Protein AF-A0A7U9R4S2-F1 (afdb_monomer_lite)

Secondary structure (DSSP, 8-state):
----HHHHHHHHSS-HHHHHHHT---S-----TTHHHHTSPPPHHHHHHHHIIIIIIGGG-S--PPPPTTPPPPHHHHHHHHHHHHHHHHHHHHHHHHHHHH-PPPHHHHHHHHHHHHHHH-HHHHHHHHHHHHHHHTT-----

Foldseek 3Di:
DADQQVRCCVPPVDGPVVVCVVPDDPDDDDDDPVCCVVPHDDHPVNVVVVCCCVVPVVVVDPDPDDQDPPQDADPVLVVLCVVQVVQLVVLVVVVVVCCVVPNDDDPVVVVVSVVCCVPPRVPVSNVVRSVVSSCVVVVVDDDD

Sequence (144 aa):
MSISDEESREKYGKGSGELKGECEVAGPKLILSDYYQTTFRMEDRAIERLTDLYEFWMPYVDSTTTYPVDCVFTGRELDDIDWYRANFESAVSEQEGLWIKNGGPTDEEWEKYIKHLREKCGMDKLLNVYQAAYDRYSGKVSAQ

Structure (mmCIF, N/CA/C/O backbone):
data_AF-A0A7U9R4S2-F1
#
_entry.id   AF-A0A7U9R4S2-F1
#
loop_
_atom_site.group_PDB
_atom_site.id
_atom_site.type_symbol
_atom_site.label_atom_id
_atom_site.label_alt_id
_atom_site.label_comp_id
_atom_site.label_asym_id
_atom_site.label_entity_id
_atom_site.label_seq_id
_atom_site.pdbx_PDB_ins_code
_atom_site.Cartn_x
_atom_site.Cartn_y
_atom_site.Cartn_z
_atom_site.occupancy
_atom_si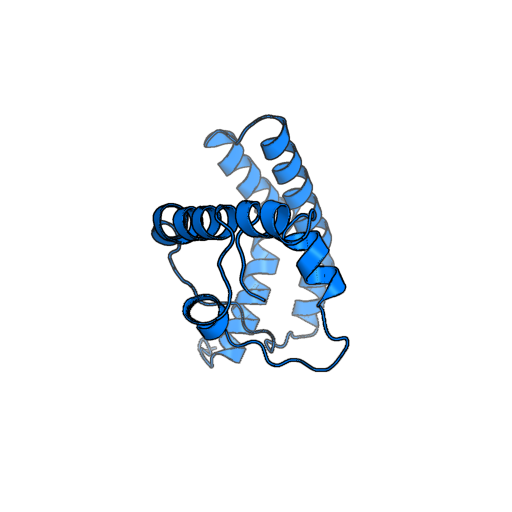te.B_iso_or_equiv
_atom_site.auth_seq_id
_atom_site.auth_comp_id
_atom_site.auth_asym_id
_atom_site.auth_atom_id
_atom_site.pdbx_PDB_model_num
ATOM 1 N N . MET A 1 1 ? 5.851 -9.025 -33.036 1.00 59.56 1 MET A N 1
ATOM 2 C CA . MET A 1 1 ? 7.223 -9.498 -33.320 1.00 59.56 1 MET A CA 1
ATOM 3 C C . MET A 1 1 ? 8.026 -9.378 -32.037 1.00 59.56 1 MET A C 1
ATOM 5 O O . MET A 1 1 ? 7.854 -8.385 -31.344 1.00 59.56 1 MET A O 1
ATOM 9 N N . SER A 1 2 ? 8.801 -10.398 -31.685 1.00 75.00 2 SER A N 1
ATOM 10 C CA . SER A 1 2 ? 9.632 -10.433 -30.482 1.00 75.00 2 SER A CA 1
ATOM 11 C C . SER A 1 2 ? 11.080 -10.191 -30.913 1.00 75.00 2 SER A C 1
ATOM 13 O O . SER A 1 2 ? 11.619 -11.005 -31.655 1.00 75.00 2 SER A O 1
ATOM 15 N N . ILE A 1 3 ? 11.647 -9.031 -30.580 1.00 84.81 3 ILE A N 1
ATOM 16 C CA . ILE A 1 3 ? 12.938 -8.548 -31.099 1.00 84.81 3 ILE A CA 1
ATOM 17 C C . ILE A 1 3 ? 13.620 -7.677 -30.038 1.00 84.81 3 ILE A C 1
ATOM 19 O O . ILE A 1 3 ? 12.924 -7.030 -29.253 1.00 84.81 3 ILE A O 1
ATOM 23 N N . SER A 1 4 ? 14.953 -7.680 -29.971 1.00 86.31 4 SER A N 1
ATOM 24 C CA . SER A 1 4 ? 15.692 -6.748 -29.105 1.00 86.31 4 SER A CA 1
ATOM 25 C C . SER A 1 4 ? 15.601 -5.305 -29.598 1.00 86.31 4 SER A C 1
ATOM 27 O O . SER A 1 4 ? 15.246 -5.044 -30.749 1.00 86.31 4 SER A O 1
ATOM 29 N N . ASP A 1 5 ? 15.956 -4.352 -28.733 1.00 86.88 5 ASP A N 1
ATOM 30 C CA . ASP A 1 5 ? 16.071 -2.951 -29.145 1.00 86.88 5 ASP A CA 1
ATOM 31 C C . ASP A 1 5 ? 17.175 -2.753 -30.192 1.00 86.88 5 ASP A C 1
ATOM 33 O O . ASP A 1 5 ? 16.977 -2.021 -31.158 1.00 86.88 5 ASP A O 1
ATOM 37 N N . GLU A 1 6 ? 18.298 -3.461 -30.050 1.00 90.00 6 GLU A N 1
ATOM 38 C CA . GLU A 1 6 ? 19.420 -3.419 -30.993 1.00 90.00 6 GLU A CA 1
ATOM 39 C C . GLU A 1 6 ? 19.019 -3.953 -32.375 1.00 90.00 6 GLU A C 1
ATOM 41 O O . GLU A 1 6 ? 19.117 -3.228 -33.365 1.00 90.00 6 GLU A O 1
ATOM 46 N N . GLU A 1 7 ? 18.456 -5.163 -32.439 1.00 90.38 7 GLU A N 1
ATOM 47 C CA . GLU A 1 7 ? 17.980 -5.763 -33.694 1.00 90.38 7 GLU A CA 1
ATOM 48 C C . GLU A 1 7 ? 16.849 -4.932 -34.326 1.00 90.38 7 GLU A C 1
ATOM 50 O O . GLU A 1 7 ? 16.749 -4.833 -35.550 1.00 90.38 7 GLU A O 1
ATOM 55 N N . SER A 1 8 ? 15.981 -4.319 -33.509 1.00 90.75 8 SER A N 1
ATOM 56 C CA . SER A 1 8 ? 14.919 -3.430 -33.995 1.00 90.75 8 SER A CA 1
ATOM 57 C C . SER A 1 8 ? 15.497 -2.191 -34.675 1.00 90.75 8 SER A C 1
ATOM 59 O O . SER A 1 8 ? 15.061 -1.829 -35.773 1.00 90.75 8 SER A O 1
ATOM 61 N N . ARG A 1 9 ? 16.506 -1.561 -34.063 1.00 93.06 9 ARG A N 1
ATOM 62 C CA . ARG A 1 9 ? 17.187 -0.396 -34.637 1.00 93.06 9 ARG A CA 1
ATOM 63 C C . ARG A 1 9 ? 17.947 -0.760 -35.904 1.00 93.06 9 ARG A C 1
ATOM 65 O O . ARG A 1 9 ? 17.847 -0.027 -36.881 1.00 93.06 9 ARG A O 1
ATOM 72 N N . GLU A 1 10 ? 18.652 -1.887 -35.910 1.00 95.00 10 GLU A N 1
ATOM 73 C CA . GLU A 1 10 ? 19.413 -2.346 -37.074 1.00 95.00 10 GLU A CA 1
ATOM 74 C C . GLU A 1 10 ? 18.495 -2.654 -38.266 1.00 95.00 10 GLU A C 1
ATOM 76 O O . GLU A 1 10 ? 18.750 -2.217 -39.387 1.00 95.00 10 GLU A O 1
ATOM 81 N N . LYS A 1 11 ? 17.394 -3.377 -38.027 1.00 93.12 11 LYS A N 1
ATOM 82 C CA . LYS A 1 11 ? 16.528 -3.878 -39.100 1.00 93.12 11 LYS A CA 1
ATOM 83 C C . LYS A 1 11 ? 15.465 -2.882 -39.558 1.00 93.12 11 LYS A C 1
ATOM 85 O O . LYS A 1 11 ? 15.088 -2.897 -40.729 1.00 93.12 11 LYS A O 1
ATOM 90 N N . TYR A 1 12 ? 14.954 -2.051 -38.651 1.00 91.75 12 TYR A N 1
ATOM 91 C CA . TYR A 1 12 ? 13.803 -1.180 -38.913 1.00 91.75 12 TYR A CA 1
ATOM 92 C C . TYR A 1 12 ? 14.079 0.304 -38.649 1.00 91.75 12 TYR A C 1
ATOM 94 O O . TYR A 1 12 ? 13.209 1.128 -38.925 1.00 91.75 12 TYR A O 1
ATOM 102 N N . GLY A 1 13 ? 15.258 0.666 -38.128 1.00 93.75 13 GLY A N 1
ATOM 103 C CA . GLY A 1 13 ? 15.608 2.055 -37.810 1.00 93.75 13 GLY A CA 1
ATOM 104 C C . GLY A 1 13 ? 14.805 2.658 -36.653 1.00 93.75 13 GLY A C 1
ATOM 105 O O . GLY A 1 13 ? 14.803 3.875 -36.495 1.00 93.75 13 GLY A O 1
ATOM 106 N N . LYS A 1 14 ? 14.109 1.826 -35.866 1.00 91.44 14 LYS A N 1
ATOM 107 C CA . LYS A 1 14 ? 13.173 2.232 -34.804 1.00 91.44 14 LYS A CA 1
ATOM 108 C C . LYS A 1 14 ? 13.457 1.491 -33.507 1.00 91.44 14 LYS A C 1
ATOM 110 O O . LYS A 1 14 ? 13.915 0.346 -33.532 1.00 91.44 14 LYS A O 1
ATOM 115 N N . GLY A 1 15 ? 13.138 2.120 -32.378 1.00 89.31 15 GLY A N 1
ATOM 116 C CA . GLY A 1 15 ? 13.178 1.443 -31.080 1.00 89.31 15 GLY A CA 1
ATOM 117 C C . GLY A 1 15 ? 12.178 0.283 -31.028 1.00 89.31 15 GLY A C 1
ATOM 118 O O . GLY A 1 15 ? 11.124 0.329 -31.663 1.00 89.31 15 GLY A O 1
ATOM 119 N N . SER A 1 16 ? 12.479 -0.749 -30.245 1.00 86.50 16 SER A N 1
ATOM 120 C CA . SER A 1 16 ? 11.619 -1.934 -30.085 1.00 86.50 16 SER A CA 1
ATOM 121 C C . SER A 1 16 ? 10.199 -1.577 -29.622 1.00 86.50 16 SER A C 1
ATOM 123 O O . SER A 1 16 ? 9.223 -2.146 -30.113 1.00 86.50 16 SER A O 1
ATOM 125 N N . GLY A 1 17 ? 10.064 -0.595 -28.723 1.00 83.50 17 GLY A N 1
ATOM 126 C CA . GLY A 1 17 ? 8.771 -0.082 -28.261 1.00 83.50 17 GLY A CA 1
ATOM 127 C C . GLY A 1 17 ? 7.980 0.664 -29.342 1.00 83.50 17 GLY A C 1
ATOM 128 O O . GLY A 1 17 ? 6.767 0.491 -29.439 1.00 83.50 17 GLY A O 1
ATOM 129 N N . GLU A 1 18 ? 8.662 1.440 -30.187 1.00 87.94 18 GLU A N 1
ATOM 130 C CA . GLU A 1 18 ? 8.055 2.161 -31.314 1.00 87.94 18 GLU A CA 1
ATOM 131 C C . GLU A 1 18 ? 7.553 1.178 -32.378 1.00 87.94 18 GLU A C 1
ATOM 133 O O . GLU A 1 18 ? 6.383 1.213 -32.759 1.00 87.94 18 GLU A O 1
ATOM 138 N N . LEU A 1 19 ? 8.402 0.226 -32.780 1.00 87.75 19 LEU A N 1
ATOM 139 C CA . LEU A 1 19 ? 8.040 -0.826 -33.731 1.00 87.75 19 LEU A CA 1
ATOM 140 C C . LEU A 1 19 ? 6.882 -1.689 -33.212 1.00 87.75 19 LEU A C 1
ATOM 142 O O . LEU A 1 19 ? 5.993 -2.071 -33.976 1.00 87.75 19 LEU A O 1
ATOM 146 N N . LYS A 1 20 ? 6.868 -1.989 -31.905 1.00 84.38 20 LYS A N 1
ATOM 147 C CA . LYS A 1 20 ? 5.754 -2.693 -31.259 1.00 84.38 20 LYS A CA 1
ATOM 148 C C . LYS A 1 20 ? 4.447 -1.919 -31.411 1.00 84.38 20 LYS A C 1
ATOM 150 O O . LYS A 1 20 ? 3.446 -2.553 -31.724 1.00 84.38 20 LYS A O 1
ATOM 155 N N . GLY A 1 21 ? 4.464 -0.601 -31.216 1.00 84.88 21 GLY A N 1
ATOM 156 C CA . GLY A 1 21 ? 3.289 0.254 -31.393 1.00 84.88 21 GLY A CA 1
ATOM 157 C C . GLY A 1 21 ? 2.756 0.246 -32.829 1.00 84.88 21 GLY A C 1
ATOM 158 O O . GLY A 1 21 ? 1.551 0.154 -33.029 1.00 84.88 21 GLY A O 1
ATOM 159 N N . GLU A 1 22 ? 3.634 0.260 -33.836 1.00 87.06 22 GLU A N 1
ATOM 160 C CA . GLU A 1 22 ? 3.226 0.200 -35.252 1.00 87.06 22 GLU A CA 1
ATOM 161 C C . GLU A 1 22 ? 2.663 -1.160 -35.669 1.00 87.06 22 GLU A C 1
ATOM 163 O O . GLU A 1 22 ? 1.772 -1.248 -36.513 1.00 87.06 22 GLU A O 1
ATOM 168 N N . CYS A 1 23 ? 3.205 -2.231 -35.094 1.00 83.75 23 CYS A N 1
ATOM 169 C CA . CYS A 1 23 ? 2.782 -3.600 -35.368 1.00 83.75 23 CYS A CA 1
ATOM 170 C C . CYS A 1 23 ? 1.634 -4.064 -34.458 1.00 83.75 23 CYS A C 1
ATOM 172 O O . CYS A 1 23 ? 1.224 -5.226 -34.547 1.00 83.75 23 CYS A O 1
ATOM 174 N N . GLU A 1 24 ? 1.149 -3.214 -33.549 1.00 83.94 24 GLU A N 1
ATOM 175 C CA . GLU A 1 24 ? 0.068 -3.574 -32.644 1.00 83.94 24 GLU A CA 1
ATOM 176 C C . GLU A 1 24 ? -1.256 -3.648 -33.406 1.00 83.94 24 GLU A C 1
ATOM 178 O O . GLU A 1 24 ? -1.723 -2.688 -34.016 1.00 83.94 24 GLU A O 1
ATOM 183 N N . VAL A 1 25 ? -1.887 -4.820 -33.363 1.00 83.19 25 VAL A N 1
ATOM 184 C CA . VAL A 1 25 ? -3.222 -5.007 -33.927 1.00 83.19 25 VAL A CA 1
ATOM 185 C C . VAL A 1 25 ? -4.244 -4.515 -32.908 1.00 83.19 25 VAL A C 1
ATOM 187 O O . VAL A 1 25 ? -4.342 -5.058 -31.805 1.00 83.19 25 VAL A O 1
ATOM 190 N N . ALA A 1 26 ? -5.029 -3.508 -33.285 1.00 82.50 26 ALA A N 1
ATOM 191 C CA . ALA A 1 26 ? -6.150 -3.039 -32.482 1.00 82.50 26 ALA A CA 1
ATOM 192 C C . ALA A 1 26 ? -7.296 -4.067 -32.535 1.00 82.50 26 ALA A C 1
ATOM 194 O O . ALA A 1 26 ? -8.000 -4.186 -33.537 1.00 82.50 26 ALA A O 1
ATOM 195 N N . GLY A 1 27 ? -7.470 -4.838 -31.461 1.00 84.81 27 GLY A N 1
ATOM 196 C CA . GLY A 1 27 ? -8.542 -5.825 -31.335 1.00 84.81 27 GLY A CA 1
ATOM 197 C C . GLY A 1 27 ? -8.446 -6.646 -30.044 1.00 84.81 27 GLY A C 1
ATOM 198 O O . GLY A 1 27 ? -7.458 -6.529 -29.312 1.00 84.81 27 GLY A O 1
ATOM 199 N N . PRO A 1 28 ? -9.460 -7.477 -29.738 1.00 88.06 28 PRO A N 1
ATOM 200 C CA . PRO A 1 28 ? -9.408 -8.386 -28.598 1.00 88.06 28 PRO A CA 1
ATOM 201 C C . PRO A 1 28 ? -8.196 -9.318 -28.705 1.00 88.06 28 PRO A C 1
ATOM 203 O O . PRO A 1 28 ? -8.008 -9.984 -29.722 1.00 88.06 28 PRO A O 1
ATOM 206 N N . LYS A 1 29 ? -7.382 -9.379 -27.648 1.00 83.06 29 LYS A N 1
ATOM 207 C CA . LYS A 1 29 ? -6.203 -10.248 -27.563 1.00 83.06 29 LYS A CA 1
ATOM 208 C C . LYS A 1 29 ? -6.232 -11.064 -26.276 1.00 83.06 29 LYS A C 1
ATOM 210 O O . LYS A 1 29 ? -6.543 -10.532 -25.214 1.00 83.06 29 LYS A O 1
ATOM 215 N N . LEU A 1 30 ? -5.883 -12.345 -26.383 1.00 86.44 30 LEU A N 1
ATOM 216 C CA . LEU A 1 30 ? -5.614 -13.215 -25.241 1.00 86.44 30 LEU A CA 1
ATOM 217 C C . LEU A 1 30 ? -4.098 -13.330 -25.082 1.00 86.44 30 LEU A C 1
ATOM 219 O O . LEU A 1 30 ? -3.428 -13.914 -25.932 1.00 86.44 30 LEU A O 1
ATOM 223 N N . ILE A 1 31 ? -3.566 -12.761 -24.005 1.00 84.44 31 ILE A N 1
ATOM 224 C CA . ILE A 1 31 ? -2.153 -12.875 -23.642 1.00 84.44 31 ILE A CA 1
ATOM 225 C C . ILE A 1 31 ? -2.075 -13.708 -22.368 1.00 84.44 31 ILE A C 1
ATOM 227 O O . ILE A 1 31 ? -2.540 -13.273 -21.317 1.00 84.44 31 ILE A O 1
ATOM 231 N N . LEU A 1 32 ? -1.515 -14.912 -22.476 1.00 88.19 32 LEU A N 1
ATOM 232 C CA . LEU A 1 32 ? -1.272 -15.785 -21.331 1.00 88.19 32 LEU A CA 1
ATOM 233 C C . LEU A 1 32 ? 0.092 -15.470 -20.711 1.00 88.19 32 LEU A C 1
ATOM 235 O O . LEU A 1 32 ? 1.004 -15.029 -21.411 1.00 88.19 32 LEU A O 1
ATOM 239 N N . SER A 1 33 ? 0.246 -15.727 -19.411 1.00 83.69 33 SER A N 1
ATOM 240 C CA . SER A 1 33 ? 1.522 -15.541 -18.706 1.00 83.69 33 SER A CA 1
ATOM 241 C C . SER A 1 33 ? 2.661 -16.341 -19.348 1.00 83.69 33 SER A C 1
ATOM 243 O O . SER A 1 33 ? 3.753 -15.808 -19.523 1.00 83.69 33 SER A O 1
ATOM 245 N N . ASP A 1 34 ? 2.381 -17.571 -19.787 1.00 87.00 34 ASP A N 1
ATOM 246 C CA . ASP A 1 34 ? 3.334 -18.439 -20.494 1.00 87.00 34 ASP A CA 1
ATOM 247 C C . ASP A 1 34 ? 3.927 -17.779 -21.750 1.00 87.00 34 ASP A C 1
ATOM 249 O O . ASP A 1 34 ? 5.109 -17.941 -22.053 1.00 87.00 34 ASP A O 1
ATOM 253 N N . TYR A 1 35 ? 3.156 -16.933 -22.442 1.00 87.00 35 TYR A N 1
ATOM 254 C CA . TYR A 1 35 ? 3.641 -16.256 -23.645 1.00 87.00 35 TYR A CA 1
ATOM 255 C C . TYR A 1 35 ? 4.788 -15.288 -23.353 1.00 87.00 35 TYR A C 1
ATOM 257 O O . TYR A 1 35 ? 5.591 -15.040 -24.249 1.00 87.00 35 TYR A O 1
ATOM 265 N N . TYR A 1 36 ? 4.920 -14.773 -22.126 1.00 80.94 36 TYR A N 1
ATOM 266 C CA . TYR A 1 36 ? 6.076 -13.961 -21.728 1.00 80.94 36 TYR A CA 1
ATOM 267 C C . TYR A 1 36 ? 7.365 -14.773 -21.553 1.00 80.94 36 TYR A C 1
ATOM 269 O O . TYR A 1 36 ? 8.438 -14.179 -21.518 1.00 80.94 36 TYR A O 1
ATOM 277 N N . GLN A 1 37 ? 7.273 -16.103 -21.461 1.00 78.75 37 GLN A N 1
ATOM 278 C CA . GLN A 1 37 ? 8.424 -17.007 -21.390 1.00 78.75 37 GLN A CA 1
ATOM 279 C C . GLN A 1 37 ? 8.729 -17.659 -22.744 1.00 78.75 37 GLN A C 1
ATOM 281 O O . GLN A 1 37 ? 9.892 -17.892 -23.064 1.00 78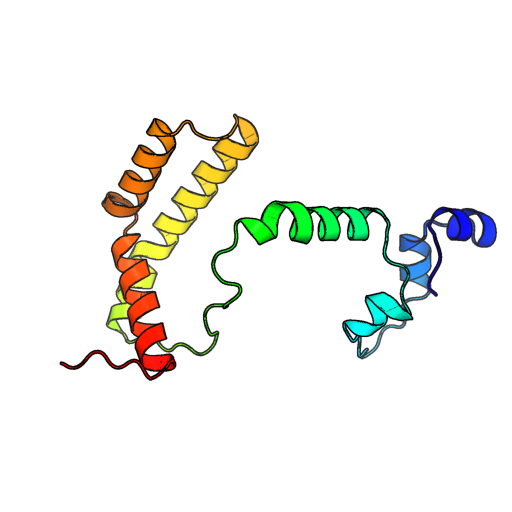.75 37 GLN A O 1
ATOM 286 N N . THR A 1 38 ? 7.700 -17.949 -23.547 1.00 82.75 38 THR A N 1
ATOM 287 C CA . THR A 1 38 ? 7.839 -18.754 -24.774 1.00 82.75 38 THR A CA 1
ATOM 288 C C . THR A 1 38 ? 7.790 -17.951 -26.072 1.00 82.75 38 THR A C 1
ATOM 290 O O . THR A 1 38 ? 8.372 -18.370 -27.071 1.00 82.75 38 THR A O 1
ATOM 293 N N . THR A 1 39 ? 7.092 -16.811 -26.096 1.00 83.69 39 THR A N 1
ATOM 294 C CA . THR A 1 39 ? 6.746 -16.101 -27.344 1.00 83.69 39 THR A CA 1
ATOM 295 C C . THR A 1 39 ? 7.273 -14.667 -27.382 1.00 83.69 39 THR A C 1
ATOM 297 O O . THR A 1 39 ? 7.786 -14.211 -28.407 1.00 83.69 39 THR A O 1
ATOM 300 N N . PHE A 1 40 ? 7.144 -13.928 -26.282 1.00 83.00 40 PHE A N 1
ATOM 301 C CA . PHE A 1 40 ? 7.623 -12.559 -26.168 1.00 83.00 40 PHE A CA 1
ATOM 302 C C . PHE A 1 40 ? 9.035 -12.528 -25.608 1.00 83.00 40 PHE A C 1
ATOM 304 O O . PHE A 1 40 ? 9.357 -13.204 -24.638 1.00 83.00 40 PHE A O 1
ATOM 311 N N . ARG A 1 41 ? 9.869 -11.674 -26.193 1.00 82.31 41 ARG A N 1
ATOM 312 C CA . ARG A 1 41 ? 11.154 -11.309 -25.631 1.00 82.31 41 ARG A CA 1
ATOM 313 C C . ARG A 1 41 ? 10.853 -10.468 -24.409 1.00 82.31 41 ARG A C 1
ATOM 315 O O . ARG A 1 41 ? 10.170 -9.446 -24.503 1.00 82.31 41 ARG A O 1
ATOM 322 N N . MET A 1 42 ? 11.386 -10.905 -23.284 1.00 83.19 42 MET A N 1
ATOM 323 C CA . MET A 1 42 ? 11.395 -10.114 -22.074 1.00 83.19 42 MET A CA 1
ATOM 324 C C . MET A 1 42 ? 12.447 -9.015 -22.222 1.00 83.19 42 MET A C 1
ATOM 326 O O . MET A 1 42 ? 13.582 -9.283 -22.607 1.00 83.19 42 MET A O 1
ATOM 330 N N . GLU A 1 43 ? 12.049 -7.769 -21.984 1.00 82.88 43 GLU A N 1
ATOM 331 C CA . GLU A 1 43 ? 12.985 -6.647 -21.932 1.00 82.88 43 GLU A CA 1
ATOM 332 C C . GLU A 1 43 ? 13.980 -6.870 -20.789 1.00 82.88 43 GLU A C 1
ATOM 334 O O . GLU A 1 43 ? 13.580 -7.304 -19.709 1.00 82.88 43 GLU A O 1
ATOM 339 N N . ASP A 1 44 ? 15.248 -6.523 -20.988 1.00 84.94 44 ASP A N 1
ATOM 340 C CA . ASP A 1 44 ? 16.302 -6.738 -19.991 1.00 84.94 44 ASP A CA 1
ATOM 341 C C . ASP A 1 44 ? 15.946 -6.086 -18.636 1.00 84.94 44 ASP A C 1
ATOM 343 O O . ASP A 1 44 ? 16.079 -6.707 -17.585 1.00 84.94 44 ASP A O 1
ATOM 347 N N . ARG A 1 45 ? 15.335 -4.890 -18.648 1.00 86.19 45 ARG A N 1
ATOM 348 C CA . ARG A 1 45 ? 14.825 -4.216 -17.437 1.00 86.19 45 ARG A CA 1
ATOM 349 C C . ARG A 1 45 ? 13.635 -4.942 -16.791 1.00 86.19 45 ARG A C 1
ATOM 351 O O . ARG A 1 45 ? 13.347 -4.770 -15.609 1.00 86.19 45 ARG A O 1
ATOM 358 N N . ALA A 1 46 ? 12.844 -5.692 -17.557 1.00 87.50 46 ALA A N 1
ATOM 359 C CA . ALA A 1 46 ? 11.799 -6.551 -16.995 1.00 87.50 46 ALA A CA 1
ATOM 360 C C . ALA A 1 46 ? 12.401 -7.775 -16.298 1.00 87.50 46 ALA A C 1
ATOM 362 O O . ALA A 1 46 ? 11.915 -8.130 -15.229 1.00 87.50 46 ALA A O 1
ATOM 363 N N . ILE A 1 47 ? 13.470 -8.352 -16.857 1.00 89.62 47 ILE A N 1
ATOM 364 C CA . ILE A 1 47 ? 14.227 -9.429 -16.210 1.00 89.62 47 ILE A CA 1
ATOM 365 C C . ILE A 1 47 ? 14.795 -8.924 -14.883 1.00 89.62 47 ILE A C 1
ATOM 367 O O . ILE A 1 47 ? 14.511 -9.525 -13.859 1.00 89.62 47 ILE A O 1
ATOM 371 N N . GLU A 1 48 ? 15.480 -7.777 -14.882 1.00 93.12 48 GLU A N 1
ATOM 372 C CA . GLU A 1 48 ? 16.034 -7.155 -13.668 1.00 93.12 48 GLU A CA 1
ATOM 373 C C . GLU A 1 48 ? 14.968 -6.959 -12.579 1.00 93.12 48 GLU A C 1
ATOM 375 O O . GLU A 1 48 ? 15.125 -7.449 -11.467 1.00 93.12 48 GLU A O 1
ATOM 380 N N . ARG A 1 49 ? 13.818 -6.353 -12.915 1.00 94.62 49 ARG A N 1
ATOM 381 C CA . ARG A 1 49 ? 12.710 -6.169 -11.958 1.00 94.62 49 ARG A CA 1
ATOM 382 C C . ARG A 1 49 ? 12.176 -7.483 -11.389 1.00 94.62 49 ARG A C 1
ATOM 384 O O . ARG A 1 49 ? 11.777 -7.515 -10.230 1.00 94.62 49 ARG A O 1
ATOM 391 N N . LEU A 1 50 ? 12.095 -8.537 -12.203 1.00 92.31 50 LEU A N 1
ATOM 392 C CA . LEU A 1 50 ? 11.638 -9.848 -11.741 1.00 92.31 50 LEU A CA 1
ATOM 393 C C . LEU A 1 50 ? 12.692 -10.514 -10.859 1.00 92.31 50 LEU A C 1
ATOM 395 O O . LEU A 1 50 ? 12.329 -11.088 -9.838 1.00 92.31 50 LEU A O 1
ATOM 399 N N . THR A 1 51 ? 13.970 -10.408 -11.218 1.00 95.12 51 THR A N 1
ATOM 400 C CA . THR A 1 51 ? 15.085 -10.881 -10.395 1.00 95.12 51 THR A CA 1
ATOM 401 C C . THR A 1 51 ? 15.078 -10.180 -9.041 1.00 95.12 51 THR A C 1
ATOM 403 O O . THR A 1 51 ? 15.019 -10.859 -8.025 1.00 95.12 51 THR A O 1
ATOM 406 N N . ASP A 1 52 ? 15.009 -8.849 -9.003 1.00 96.12 52 ASP A N 1
ATOM 407 C CA . ASP A 1 52 ? 14.922 -8.089 -7.752 1.00 96.12 52 ASP A CA 1
ATOM 408 C C . ASP A 1 52 ? 13.700 -8.509 -6.929 1.00 96.12 52 ASP A C 1
ATOM 410 O O . ASP A 1 52 ? 13.790 -8.744 -5.723 1.00 96.12 52 ASP A O 1
ATOM 414 N N . LEU A 1 53 ? 12.539 -8.640 -7.576 1.00 94.06 53 LEU A N 1
ATOM 415 C CA . LEU A 1 53 ? 11.318 -9.082 -6.912 1.00 94.06 53 LEU A CA 1
ATOM 416 C C . LEU A 1 53 ? 11.497 -10.461 -6.270 1.00 94.06 53 LEU A C 1
ATOM 418 O O . LEU A 1 53 ? 11.211 -10.614 -5.087 1.00 94.06 53 LEU A O 1
ATOM 422 N N . TYR A 1 54 ? 11.953 -11.460 -7.023 1.00 93.50 54 TYR A N 1
ATOM 423 C CA . TYR A 1 54 ? 11.996 -12.844 -6.551 1.00 93.50 54 TYR A CA 1
ATOM 424 C C . TYR A 1 54 ? 13.201 -13.162 -5.665 1.00 93.50 54 TYR A C 1
ATOM 426 O O . TYR A 1 54 ? 13.061 -13.949 -4.731 1.00 93.50 54 TYR A O 1
ATOM 434 N N . GLU A 1 55 ? 14.365 -12.582 -5.941 1.00 95.88 55 GLU A N 1
ATOM 435 C CA . GLU A 1 55 ? 15.601 -12.880 -5.215 1.00 95.88 55 GLU A CA 1
ATOM 436 C C . GLU A 1 55 ? 15.792 -11.985 -3.993 1.00 95.88 55 GLU A C 1
ATOM 438 O O . GLU A 1 55 ? 16.333 -12.449 -2.991 1.00 95.88 55 GLU A O 1
ATOM 443 N N . PHE A 1 56 ? 15.337 -10.728 -4.046 1.00 95.25 56 PHE A N 1
ATOM 444 C CA . PHE A 1 56 ? 15.506 -9.785 -2.942 1.00 95.25 56 PHE A CA 1
ATOM 445 C C . PHE A 1 56 ? 14.219 -9.567 -2.147 1.00 95.25 56 PHE A C 1
ATOM 447 O O . PHE A 1 56 ? 14.237 -9.735 -0.934 1.00 95.25 56 PHE A O 1
ATOM 454 N N . TRP A 1 57 ? 13.094 -9.223 -2.783 1.00 94.06 57 TRP A N 1
ATOM 455 C CA . TRP A 1 57 ? 11.882 -8.824 -2.046 1.00 94.06 57 TRP A CA 1
ATOM 456 C C . TRP A 1 57 ? 11.061 -10.003 -1.509 1.00 94.06 57 TRP A C 1
ATOM 458 O O . TRP A 1 57 ? 10.650 -9.994 -0.351 1.00 94.06 57 TRP A O 1
ATOM 468 N N . MET A 1 58 ? 10.828 -11.031 -2.327 1.00 94.44 58 MET A N 1
ATOM 469 C CA . MET A 1 58 ? 9.993 -12.190 -1.984 1.00 94.44 58 MET A CA 1
ATOM 470 C C . MET A 1 58 ? 10.459 -12.993 -0.757 1.00 94.44 58 MET A C 1
ATOM 472 O O . MET A 1 58 ? 9.587 -13.484 -0.042 1.00 94.44 58 MET A O 1
ATOM 476 N N . PRO A 1 59 ? 11.765 -13.120 -0.440 1.00 95.50 59 PRO A N 1
ATOM 477 C CA . PRO A 1 59 ? 12.210 -13.723 0.818 1.00 95.50 59 PRO A CA 1
ATOM 478 C C . PRO A 1 59 ? 11.685 -13.033 2.086 1.00 95.50 59 PRO A C 1
ATOM 480 O O . PRO A 1 59 ? 11.639 -13.670 3.135 1.00 95.50 59 PRO A O 1
ATOM 483 N N . TYR A 1 60 ? 11.286 -11.760 2.003 1.00 94.00 60 TYR A N 1
ATOM 484 C CA . TYR A 1 60 ? 10.697 -11.001 3.114 1.00 94.00 60 TYR A CA 1
ATOM 485 C C . TYR A 1 60 ? 9.159 -11.046 3.132 1.00 94.00 60 TYR A C 1
ATOM 487 O O . TYR A 1 60 ? 8.535 -10.399 3.971 1.00 94.00 60 TYR A O 1
ATOM 495 N N . VAL A 1 61 ? 8.529 -11.767 2.200 1.00 91.31 61 VAL A N 1
ATOM 496 C CA . VAL A 1 61 ? 7.070 -11.880 2.108 1.00 91.31 61 VAL A CA 1
ATOM 497 C C . VAL A 1 61 ? 6.606 -13.127 2.856 1.00 91.31 61 VAL A C 1
ATOM 499 O O . VAL A 1 61 ? 6.786 -14.248 2.388 1.00 91.31 61 VAL A O 1
ATOM 502 N N . ASP A 1 62 ? 5.932 -12.929 3.990 1.00 91.56 62 ASP A N 1
ATOM 503 C CA . ASP A 1 62 ? 5.401 -14.033 4.805 1.00 91.56 62 ASP A CA 1
ATOM 504 C C . ASP A 1 62 ? 4.239 -14.785 4.129 1.00 91.56 62 ASP A C 1
ATOM 506 O O . ASP A 1 62 ? 4.013 -15.970 4.378 1.00 91.56 62 ASP A O 1
ATOM 510 N N . SER A 1 63 ? 3.461 -14.101 3.284 1.00 90.81 63 SER A N 1
ATOM 511 C CA . SER A 1 63 ? 2.299 -14.675 2.602 1.00 90.81 63 SER A CA 1
ATOM 512 C C . SER A 1 63 ? 2.036 -13.985 1.270 1.00 90.81 63 SER A C 1
ATOM 514 O O . SER A 1 63 ? 1.960 -12.762 1.196 1.00 90.81 63 SER A O 1
ATOM 516 N N . THR A 1 64 ? 1.814 -14.778 0.221 1.00 89.62 64 THR A N 1
ATOM 517 C CA . THR A 1 64 ? 1.380 -14.300 -1.105 1.00 89.62 64 THR A CA 1
ATOM 518 C C . THR A 1 64 ? -0.143 -14.203 -1.232 1.00 89.62 64 THR A C 1
ATOM 520 O O . THR A 1 64 ? -0.672 -13.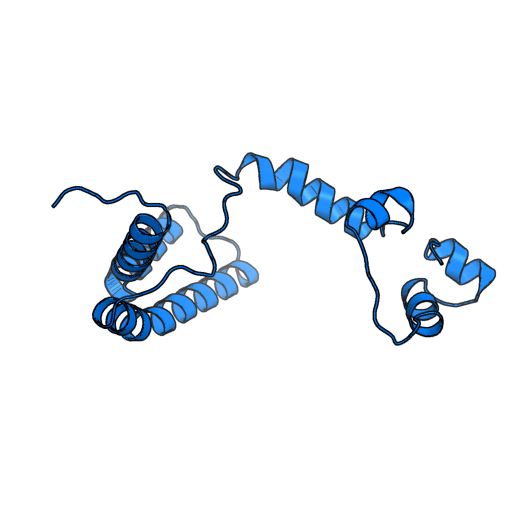922 -2.309 1.00 89.62 64 THR A O 1
ATOM 523 N N . THR A 1 65 ? -0.870 -14.458 -0.140 1.00 88.44 65 THR A N 1
ATOM 524 C CA . THR A 1 65 ? -2.334 -14.408 -0.126 1.00 88.44 65 THR A CA 1
ATOM 525 C C . THR A 1 65 ? -2.805 -12.972 -0.316 1.00 88.44 65 THR A C 1
ATOM 527 O O . THR A 1 65 ? -2.414 -12.076 0.425 1.00 88.44 65 THR A O 1
ATOM 530 N N . THR A 1 66 ? -3.682 -12.758 -1.294 1.00 89.56 66 THR A N 1
ATOM 531 C CA . THR A 1 66 ? -4.309 -11.454 -1.538 1.00 89.56 66 THR A CA 1
ATOM 532 C C . THR A 1 66 ? -5.641 -11.360 -0.798 1.00 89.56 66 THR A C 1
ATOM 534 O O . THR A 1 66 ? -6.366 -12.352 -0.697 1.00 89.56 66 THR A O 1
ATOM 537 N N . TYR A 1 67 ? -5.977 -10.167 -0.301 1.00 91.00 67 TYR A N 1
ATOM 538 C CA . TYR A 1 67 ? -7.287 -9.917 0.295 1.00 91.00 67 TYR A CA 1
ATOM 539 C C . TYR A 1 67 ? -8.405 -10.147 -0.750 1.00 91.00 67 TYR A C 1
ATOM 541 O O . TYR A 1 67 ? -8.309 -9.605 -1.855 1.00 91.00 67 TYR A O 1
ATOM 549 N N . PRO A 1 68 ? -9.450 -10.938 -0.446 1.00 91.44 68 PRO A N 1
ATOM 550 C CA . PRO A 1 68 ? -10.521 -11.258 -1.389 1.00 91.44 68 PRO A CA 1
ATOM 551 C C . PRO A 1 68 ? -11.316 -10.023 -1.821 1.00 91.44 68 PRO A C 1
ATOM 553 O O . PRO A 1 68 ? -11.681 -9.177 -1.005 1.00 91.44 68 PRO A O 1
ATOM 556 N N . VAL A 1 69 ? -11.614 -9.938 -3.118 1.00 90.00 69 VAL A N 1
ATOM 557 C CA . VAL A 1 69 ? -12.332 -8.797 -3.719 1.00 90.00 69 VAL A CA 1
ATOM 558 C C . VAL A 1 69 ? -13.830 -8.778 -3.397 1.00 90.00 69 VAL A C 1
ATOM 560 O O . 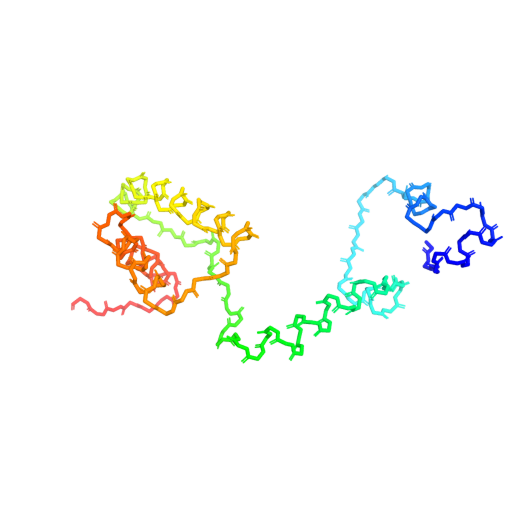VAL A 1 69 ? -14.488 -7.762 -3.590 1.00 90.00 69 VAL A O 1
ATOM 563 N N . ASP A 1 70 ? -14.371 -9.896 -2.926 1.00 90.06 70 ASP A N 1
ATOM 564 C CA . ASP A 1 70 ? -15.789 -10.146 -2.668 1.00 90.06 70 ASP A CA 1
ATOM 565 C C . ASP A 1 70 ? -16.143 -10.174 -1.171 1.00 90.06 70 ASP A C 1
ATOM 567 O O . ASP A 1 70 ? -17.270 -10.508 -0.796 1.00 90.06 70 ASP A O 1
ATOM 571 N N . CYS A 1 71 ? -15.218 -9.759 -0.300 1.00 92.75 71 CYS A N 1
ATOM 572 C CA . CYS A 1 71 ? -15.525 -9.469 1.097 1.00 92.75 71 CYS A CA 1
ATOM 573 C C . CYS A 1 71 ? -16.630 -8.405 1.203 1.00 92.75 71 CYS A C 1
ATOM 575 O O . CYS A 1 71 ? -16.507 -7.299 0.675 1.00 92.75 71 CYS A O 1
ATOM 577 N N . VAL A 1 72 ? -17.696 -8.724 1.942 1.00 94.25 72 VAL A N 1
ATOM 578 C CA . VAL A 1 72 ? -18.825 -7.815 2.182 1.00 94.25 72 VAL A CA 1
ATOM 579 C C . VAL A 1 72 ? -18.780 -7.210 3.584 1.00 94.25 72 VAL A C 1
ATOM 581 O O . VAL A 1 72 ? -18.532 -7.899 4.581 1.00 94.25 72 VAL A O 1
ATOM 584 N N . PHE A 1 73 ? -19.076 -5.913 3.657 1.00 96.62 73 PHE A N 1
ATOM 585 C CA . PHE A 1 73 ? -19.085 -5.130 4.889 1.00 96.62 73 PHE A CA 1
ATOM 586 C C . PHE A 1 73 ? -20.514 -4.881 5.375 1.00 96.62 73 PHE A C 1
ATOM 588 O O . PHE A 1 73 ? -21.451 -4.714 4.594 1.00 96.62 73 PHE A O 1
ATOM 595 N N . THR A 1 74 ? -20.682 -4.850 6.689 1.00 97.25 74 THR A N 1
ATOM 596 C CA . THR A 1 74 ? -21.903 -4.385 7.348 1.00 97.25 74 THR A CA 1
ATOM 597 C C . THR A 1 74 ? -21.989 -2.857 7.303 1.00 97.25 74 THR A C 1
ATOM 599 O O . THR A 1 74 ? -20.987 -2.179 7.095 1.00 97.25 74 THR A O 1
ATOM 602 N N . GLY A 1 75 ? -23.172 -2.288 7.564 1.00 97.75 75 GLY A N 1
ATOM 603 C CA . GLY A 1 75 ? -23.341 -0.827 7.588 1.00 97.75 75 GLY A CA 1
ATOM 604 C C . GLY A 1 75 ? -22.393 -0.116 8.563 1.00 97.75 75 GLY A C 1
ATOM 605 O O . GLY A 1 75 ? -21.743 0.843 8.179 1.00 97.75 75 GLY A O 1
ATOM 606 N N . ARG A 1 76 ? -22.221 -0.644 9.785 1.00 97.06 76 ARG A N 1
ATOM 607 C CA . ARG A 1 76 ? -21.301 -0.045 10.774 1.00 97.06 76 ARG A CA 1
ATOM 608 C C . ARG A 1 76 ? -19.835 -0.137 10.358 1.00 97.06 76 ARG A C 1
ATOM 610 O O . ARG A 1 76 ? -19.051 0.743 10.675 1.00 97.06 76 ARG A O 1
ATOM 617 N N . GLU A 1 77 ? -19.460 -1.222 9.689 1.00 97.88 77 GLU A N 1
ATOM 618 C CA . GLU A 1 77 ? -18.103 -1.384 9.164 1.00 97.88 77 GLU A CA 1
ATOM 619 C C . GLU A 1 77 ? -17.826 -0.388 8.036 1.00 97.88 77 GLU A C 1
ATOM 621 O O . GLU A 1 77 ? -16.729 0.156 7.969 1.00 97.88 77 GLU A O 1
ATOM 626 N N . LEU A 1 78 ? -18.820 -0.110 7.186 1.00 98.06 78 LEU A N 1
ATOM 627 C CA . LEU A 1 78 ? -18.724 0.952 6.186 1.00 98.06 78 LEU A CA 1
ATOM 628 C C . LEU A 1 78 ? -18.601 2.331 6.843 1.00 98.06 78 LEU A C 1
ATOM 630 O O . LEU A 1 78 ? -17.740 3.098 6.425 1.00 98.06 78 LEU A O 1
ATOM 634 N N . ASP A 1 79 ? -19.369 2.613 7.901 1.00 97.88 79 ASP A N 1
ATOM 635 C CA . ASP A 1 79 ? -19.253 3.872 8.652 1.00 97.88 79 ASP A CA 1
ATOM 636 C C . ASP A 1 79 ? -17.830 4.066 9.216 1.00 97.88 79 ASP A C 1
ATOM 638 O O . ASP A 1 79 ? -17.248 5.144 9.086 1.00 97.88 79 ASP A O 1
ATOM 642 N N . ASP A 1 80 ? -17.238 3.016 9.802 1.00 97.38 80 ASP A N 1
ATOM 643 C CA . ASP A 1 80 ? -15.856 3.043 10.300 1.00 97.38 80 ASP A CA 1
ATOM 644 C C . ASP A 1 80 ? -14.843 3.241 9.152 1.00 97.38 80 ASP A C 1
ATOM 646 O O . ASP A 1 80 ? -13.911 4.041 9.274 1.00 97.38 80 ASP A O 1
ATOM 650 N N . ILE A 1 81 ? -15.014 2.543 8.022 1.00 97.56 81 ILE A N 1
ATOM 651 C CA . ILE A 1 81 ? -14.150 2.712 6.843 1.00 97.56 81 ILE A CA 1
ATOM 652 C C . ILE A 1 81 ? -14.212 4.156 6.343 1.00 97.56 81 ILE A C 1
ATOM 654 O O . ILE A 1 81 ? -13.165 4.780 6.170 1.00 97.56 81 ILE A O 1
ATOM 658 N N . ASP A 1 82 ? -15.408 4.699 6.140 1.00 97.44 82 ASP A N 1
ATOM 659 C CA . ASP A 1 82 ? -15.596 6.051 5.618 1.00 97.44 82 ASP A CA 1
ATOM 660 C C . ASP A 1 82 ? -15.031 7.111 6.571 1.00 97.44 82 ASP A C 1
ATOM 662 O O . ASP A 1 82 ? -14.453 8.105 6.125 1.00 97.44 82 ASP A O 1
ATOM 666 N N . TRP A 1 83 ? -15.127 6.882 7.883 1.00 97.06 83 TRP A N 1
ATOM 667 C CA . TRP A 1 83 ? -14.609 7.803 8.890 1.00 97.06 83 TRP A CA 1
ATOM 668 C C . TRP A 1 83 ? -13.074 7.845 8.949 1.00 97.06 83 TRP A C 1
ATOM 670 O O . TRP A 1 83 ? -12.485 8.918 9.109 1.00 97.06 83 TRP A O 1
ATOM 680 N N . TYR A 1 84 ? -12.407 6.690 8.847 1.00 97.69 84 TYR A N 1
ATOM 681 C CA . TYR A 1 84 ? -10.964 6.589 9.102 1.00 97.69 84 TYR A CA 1
ATOM 682 C C . TYR A 1 84 ? -10.100 6.501 7.838 1.00 97.69 84 TYR A C 1
ATOM 684 O O . TYR A 1 84 ? -8.978 7.016 7.843 1.00 97.69 84 TYR A O 1
ATOM 692 N N . ARG A 1 85 ? -10.591 5.891 6.748 1.00 96.75 85 ARG A N 1
ATOM 693 C CA . ARG A 1 85 ? -9.764 5.525 5.582 1.00 96.75 85 ARG A CA 1
ATOM 694 C C . ARG A 1 85 ? -9.042 6.719 4.970 1.00 96.75 85 ARG A C 1
ATOM 696 O O . ARG A 1 85 ? -7.833 6.653 4.782 1.00 96.75 85 ARG A O 1
ATOM 703 N N . ALA A 1 86 ? -9.752 7.815 4.709 1.00 97.00 86 ALA A N 1
ATOM 704 C CA . ALA A 1 86 ? -9.164 8.975 4.038 1.00 97.00 86 ALA A 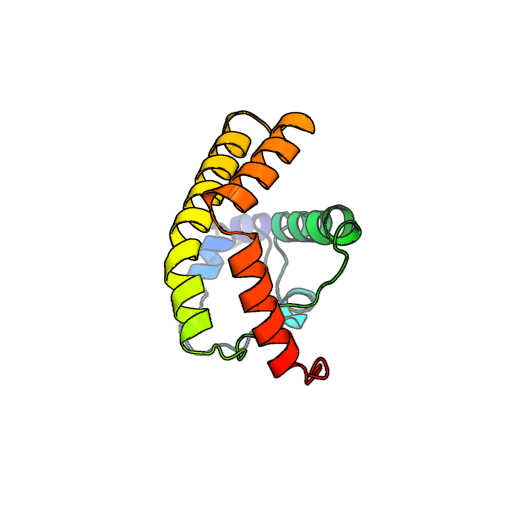CA 1
ATOM 705 C C . ALA A 1 86 ? -7.994 9.587 4.834 1.00 97.00 86 ALA A C 1
ATOM 707 O O . ALA A 1 86 ? -6.952 9.915 4.264 1.00 97.00 86 ALA A O 1
ATOM 708 N N . ASN A 1 87 ? -8.141 9.703 6.157 1.00 95.44 87 ASN A N 1
ATOM 709 C CA . ASN A 1 87 ? -7.085 10.227 7.027 1.00 95.44 87 ASN A CA 1
ATOM 710 C C . ASN A 1 87 ? -5.900 9.261 7.126 1.00 95.44 87 ASN A C 1
ATOM 712 O O . ASN A 1 87 ? -4.752 9.700 7.140 1.00 95.44 87 ASN A O 1
ATOM 716 N N . PHE A 1 88 ? -6.170 7.955 7.186 1.00 98.00 88 PHE A N 1
ATOM 717 C CA . PHE A 1 88 ? -5.134 6.928 7.178 1.00 98.00 88 PHE A CA 1
ATOM 718 C C . PHE A 1 88 ? -4.322 6.948 5.880 1.00 98.00 88 PHE A C 1
ATOM 720 O O . PHE A 1 88 ? -3.105 7.093 5.932 1.00 98.00 88 PHE A O 1
ATOM 727 N N . GLU A 1 89 ? -4.983 6.889 4.723 1.00 97.75 89 GLU A N 1
ATOM 728 C CA . GLU A 1 89 ? -4.326 6.901 3.409 1.00 97.75 89 GLU A CA 1
ATOM 729 C C . GLU A 1 89 ? -3.520 8.185 3.182 1.00 97.75 89 GLU A C 1
ATOM 731 O O . GLU A 1 89 ? -2.397 8.129 2.683 1.00 97.75 89 GLU A O 1
ATOM 736 N N . SER A 1 90 ? -4.050 9.337 3.609 1.00 97.62 90 SER A N 1
ATOM 737 C CA . SER A 1 90 ? -3.338 10.615 3.492 1.00 97.62 90 SER A CA 1
ATOM 738 C C . SER A 1 90 ? -2.062 10.638 4.335 1.00 97.62 90 SER A C 1
ATOM 740 O O . SER A 1 90 ? -1.011 11.029 3.833 1.00 97.62 90 SER A O 1
ATOM 742 N N . ALA A 1 91 ? -2.128 10.177 5.590 1.00 97.31 91 ALA A N 1
ATOM 743 C CA . ALA A 1 91 ? -0.966 10.125 6.476 1.00 97.31 91 ALA A CA 1
ATOM 744 C C . ALA A 1 91 ? 0.114 9.158 5.962 1.00 97.31 91 ALA A C 1
ATOM 746 O O . ALA A 1 91 ? 1.303 9.468 6.031 1.00 97.31 91 ALA A O 1
ATOM 747 N N . VAL A 1 92 ? -0.298 8.009 5.413 1.00 98.00 92 VAL A N 1
ATOM 748 C CA . VAL A 1 92 ? 0.619 7.042 4.792 1.00 98.00 92 VAL A CA 1
ATOM 749 C C . VAL A 1 92 ? 1.305 7.657 3.574 1.00 98.00 92 VAL A C 1
ATOM 751 O O . VAL A 1 92 ? 2.530 7.629 3.489 1.00 98.00 92 VAL A O 1
ATOM 754 N N . SER A 1 93 ? 0.534 8.255 2.663 1.00 97.94 93 SER A N 1
ATOM 755 C CA . SER A 1 93 ? 1.069 8.837 1.428 1.00 97.94 93 SER A CA 1
ATOM 756 C C . SER A 1 93 ? 2.016 10.012 1.695 1.00 97.94 93 SER A C 1
ATOM 758 O O . SER A 1 93 ? 3.063 10.124 1.055 1.00 97.94 93 SER A O 1
ATOM 760 N N . GLU A 1 94 ? 1.695 10.869 2.669 1.00 97.19 94 GLU A N 1
ATOM 761 C CA . GLU A 1 94 ? 2.575 11.966 3.077 1.00 97.19 94 GLU A CA 1
ATOM 762 C C . GLU A 1 94 ? 3.907 11.438 3.626 1.00 97.19 94 GLU A C 1
ATOM 764 O O . GLU A 1 94 ? 4.978 11.884 3.201 1.00 97.19 94 GLU A O 1
ATOM 769 N N . GLN A 1 95 ? 3.855 10.458 4.534 1.00 97.50 95 GLN A N 1
ATOM 770 C CA . GLN A 1 95 ? 5.057 9.904 5.150 1.00 97.50 95 GLN A CA 1
ATOM 771 C C . GLN A 1 95 ? 5.927 9.138 4.142 1.00 97.50 95 GLN A C 1
ATOM 773 O O . GLN A 1 95 ? 7.150 9.287 4.154 1.00 97.50 95 GLN A O 1
ATOM 778 N N . GLU A 1 96 ? 5.312 8.378 3.233 1.00 97.25 96 GLU A N 1
ATOM 779 C CA . GLU A 1 96 ? 6.000 7.715 2.122 1.00 97.25 96 GLU A CA 1
ATOM 780 C C . GLU A 1 96 ? 6.747 8.734 1.250 1.00 97.25 96 GLU A C 1
ATOM 782 O O . GLU A 1 96 ? 7.940 8.573 0.980 1.00 97.25 96 GLU A O 1
ATOM 787 N N . GLY A 1 97 ? 6.087 9.835 0.873 1.00 97.56 97 GLY A N 1
ATOM 788 C CA . GLY A 1 97 ? 6.710 10.907 0.097 1.00 97.56 97 GLY A CA 1
ATOM 789 C C . GLY A 1 97 ? 7.904 11.549 0.812 1.00 97.56 97 GLY A C 1
ATOM 790 O O . GLY A 1 97 ? 8.922 11.853 0.181 1.00 97.56 97 GLY A O 1
ATOM 791 N N . LEU A 1 98 ? 7.819 11.719 2.135 1.00 96.94 98 LEU A N 1
ATOM 792 C CA . LEU A 1 98 ? 8.932 12.213 2.947 1.00 96.94 98 LEU A CA 1
ATOM 793 C C . LEU A 1 98 ? 10.111 11.238 2.964 1.00 96.94 98 LEU A C 1
ATOM 795 O O . LEU A 1 98 ? 11.249 11.695 2.859 1.00 96.94 98 LEU A O 1
ATOM 799 N N . TRP A 1 99 ? 9.866 9.930 3.046 1.00 97.62 99 TRP A N 1
ATOM 800 C CA . TRP A 1 99 ? 10.937 8.930 3.027 1.00 97.62 99 TRP A CA 1
ATOM 801 C C . TRP A 1 99 ? 11.603 8.792 1.665 1.00 97.62 99 TRP A C 1
ATOM 803 O O . TRP A 1 99 ? 12.828 8.719 1.589 1.00 97.62 99 TRP A O 1
ATOM 813 N N . ILE A 1 100 ? 10.828 8.843 0.581 1.00 96.19 100 ILE A N 1
ATOM 814 C CA . ILE A 1 100 ? 11.378 8.859 -0.780 1.00 96.19 100 ILE A CA 1
ATOM 815 C C . ILE A 1 100 ? 12.290 10.079 -0.972 1.00 96.19 100 ILE A C 1
ATOM 817 O O . ILE A 1 100 ? 13.347 9.979 -1.593 1.00 96.19 100 ILE A O 1
ATOM 821 N N . LYS A 1 101 ? 11.898 11.237 -0.429 1.00 96.69 101 LYS A N 1
ATOM 822 C CA . LYS A 1 101 ? 12.647 12.489 -0.582 1.00 96.69 101 LYS A CA 1
ATOM 823 C C . LYS A 1 101 ? 13.875 12.583 0.328 1.00 96.69 101 LYS A C 1
ATOM 825 O O . LYS A 1 101 ? 14.917 13.059 -0.115 1.00 96.69 101 LYS A O 1
ATOM 830 N N . ASN A 1 102 ? 13.732 12.218 1.601 1.00 96.12 102 ASN A N 1
ATOM 831 C CA . ASN A 1 102 ? 14.711 12.527 2.648 1.00 96.12 102 ASN A CA 1
ATOM 832 C C . ASN A 1 102 ? 15.474 11.292 3.159 1.00 96.12 102 ASN A C 1
ATOM 834 O O . ASN A 1 102 ? 16.396 11.451 3.956 1.00 96.12 102 ASN A O 1
ATOM 838 N N . GLY A 1 103 ? 15.117 10.090 2.702 1.00 94.69 103 GLY A N 1
ATOM 839 C CA . GLY A 1 103 ? 15.619 8.820 3.226 1.00 94.69 103 GLY A CA 1
ATOM 840 C C . GLY A 1 103 ? 14.634 8.153 4.191 1.00 94.69 103 GLY A C 1
ATOM 841 O O . GLY A 1 103 ? 13.762 8.806 4.767 1.00 94.69 103 GLY A O 1
ATOM 842 N N . GLY A 1 104 ? 14.764 6.831 4.333 1.00 93.31 104 GLY A N 1
ATOM 843 C CA . GLY A 1 104 ? 13.910 6.019 5.203 1.00 93.31 104 GLY A CA 1
ATOM 844 C C . GLY A 1 104 ? 14.038 6.371 6.694 1.00 93.31 104 GLY A C 1
ATOM 845 O O . GLY A 1 104 ? 15.004 7.027 7.089 1.00 93.31 104 GLY A O 1
ATOM 846 N N . PRO A 1 105 ? 13.067 5.945 7.521 1.00 96.69 105 PRO A N 1
ATOM 847 C CA . PRO A 1 105 ? 13.045 6.264 8.943 1.00 96.69 105 PRO A CA 1
ATOM 848 C C . PRO A 1 105 ? 14.127 5.498 9.709 1.00 96.69 105 PRO A C 1
ATOM 850 O O . PRO A 1 105 ? 14.523 4.396 9.329 1.00 96.69 105 PRO A O 1
ATOM 853 N N . THR A 1 106 ? 14.543 6.053 10.844 1.00 96.50 106 THR A N 1
ATOM 854 C CA . THR A 1 106 ? 15.148 5.266 11.929 1.00 96.50 106 THR A CA 1
ATOM 855 C C . THR A 1 106 ? 14.089 4.410 12.636 1.00 96.50 106 THR A C 1
ATOM 857 O O . THR A 1 106 ? 12.892 4.690 12.537 1.00 96.50 106 THR A O 1
ATOM 860 N N . ASP A 1 107 ? 14.507 3.407 13.412 1.00 96.94 107 ASP A N 1
ATOM 861 C CA . ASP A 1 107 ? 13.581 2.547 14.169 1.00 96.94 107 ASP A CA 1
ATOM 862 C C . ASP A 1 107 ? 12.665 3.357 15.109 1.00 96.94 107 ASP A C 1
ATOM 864 O O . ASP A 1 107 ? 11.466 3.103 15.206 1.00 96.94 107 ASP A O 1
ATOM 868 N N . GLU A 1 108 ? 13.198 4.394 15.761 1.00 97.75 108 GLU A N 1
ATOM 869 C CA . GLU A 1 108 ? 12.419 5.265 16.651 1.00 97.75 108 GLU A CA 1
ATOM 870 C C . GLU A 1 108 ? 11.355 6.078 15.894 1.00 97.75 108 GLU A C 1
ATOM 872 O O . GLU A 1 108 ? 10.229 6.254 16.371 1.00 97.75 108 GLU A O 1
ATOM 877 N N . GLU A 1 109 ? 11.692 6.575 14.701 1.00 96.88 109 GLU A N 1
ATOM 878 C CA . GLU A 1 109 ? 10.752 7.302 13.843 1.00 96.88 109 GLU A CA 1
ATOM 879 C C . GLU A 1 109 ? 9.667 6.380 13.288 1.00 96.88 109 GLU A C 1
ATOM 881 O O . GLU A 1 109 ? 8.501 6.779 13.228 1.00 96.88 109 GLU A O 1
ATOM 886 N N . TRP A 1 110 ? 10.030 5.145 12.941 1.00 97.50 110 TRP A N 1
ATOM 887 C CA . TRP A 1 110 ? 9.094 4.119 12.493 1.00 97.50 110 TRP A CA 1
ATOM 888 C C . TRP A 1 110 ? 8.066 3.772 13.576 1.00 97.50 110 TRP A C 1
ATOM 890 O O . TRP A 1 110 ? 6.858 3.827 13.328 1.00 97.50 110 TRP A O 1
ATOM 900 N N . GLU A 1 111 ? 8.511 3.520 14.808 1.00 98.00 111 GLU A N 1
ATOM 901 C CA . GLU A 1 111 ? 7.610 3.233 15.932 1.00 98.00 111 GLU A CA 1
ATOM 902 C C . GLU A 1 111 ? 6.682 4.415 16.244 1.00 98.00 111 GLU A C 1
ATOM 904 O O . GLU A 1 111 ? 5.479 4.251 16.489 1.00 98.00 111 GLU A O 1
ATOM 909 N N . LYS A 1 112 ? 7.205 5.645 16.176 1.00 97.75 112 LYS A N 1
ATOM 910 C CA . LYS A 1 112 ? 6.394 6.858 16.342 1.00 97.75 112 LYS A CA 1
ATOM 911 C C . LYS A 1 112 ? 5.338 6.994 15.242 1.00 97.75 112 LYS A C 1
ATOM 913 O O . LYS A 1 112 ? 4.210 7.399 15.535 1.00 97.75 112 LYS A O 1
ATOM 918 N N . TYR A 1 113 ? 5.685 6.661 14.002 1.00 97.81 113 TYR A N 1
ATOM 919 C CA . TYR A 1 113 ? 4.760 6.664 12.874 1.00 97.81 113 TYR A CA 1
ATOM 920 C C . TYR A 1 113 ? 3.644 5.625 13.049 1.00 97.81 113 TYR A C 1
ATOM 922 O O . TYR A 1 113 ? 2.468 5.981 12.961 1.00 97.81 113 TYR A O 1
ATOM 930 N N . ILE A 1 114 ? 3.974 4.380 13.413 1.00 97.81 114 ILE A N 1
ATOM 931 C CA . ILE A 1 114 ? 2.970 3.345 13.714 1.00 97.81 114 ILE A CA 1
ATOM 932 C C . ILE A 1 114 ? 2.018 3.821 14.814 1.00 97.81 114 ILE A C 1
ATOM 934 O O . ILE A 1 114 ? 0.796 3.697 14.688 1.00 97.81 114 ILE A O 1
ATOM 938 N N . LYS A 1 115 ? 2.558 4.401 15.891 1.00 98.00 115 LYS A N 1
ATOM 939 C CA . LYS A 1 115 ? 1.748 4.950 16.982 1.00 98.00 115 LYS A CA 1
ATOM 940 C C . LYS A 1 115 ? 0.800 6.045 16.489 1.00 98.00 115 LYS A C 1
ATOM 942 O O . LYS A 1 115 ? -0.373 6.045 16.860 1.00 98.00 115 LYS A O 1
ATOM 947 N N . HIS A 1 116 ? 1.279 6.949 15.635 1.00 97.19 116 HIS A N 1
ATOM 948 C CA . HIS A 1 116 ? 0.446 7.986 15.030 1.00 97.19 116 HIS A CA 1
ATOM 949 C C . HIS A 1 116 ? -0.716 7.386 14.225 1.00 97.19 116 HIS A C 1
ATOM 951 O O . HIS A 1 116 ? -1.867 7.766 14.448 1.00 97.19 116 HIS A O 1
ATOM 957 N N . LEU A 1 117 ? -0.444 6.401 13.364 1.00 98.06 117 LEU A N 1
ATOM 958 C CA . LEU A 1 117 ? -1.477 5.736 12.568 1.00 98.06 117 LEU A CA 1
ATOM 959 C C . LEU A 1 117 ? -2.552 5.068 13.439 1.00 98.06 117 LEU A C 1
ATOM 961 O O . LEU A 1 117 ? -3.748 5.191 13.159 1.00 98.06 117 LEU A O 1
ATOM 965 N N . ARG A 1 118 ? -2.143 4.394 14.519 1.00 97.50 118 ARG A N 1
ATOM 966 C CA . ARG A 1 118 ? -3.065 3.756 15.474 1.00 97.50 118 ARG A CA 1
ATOM 967 C C . ARG A 1 118 ? -3.918 4.777 16.217 1.00 97.50 118 ARG A C 1
ATOM 969 O O . ARG A 1 118 ? -5.142 4.679 16.214 1.00 97.50 118 ARG A O 1
ATOM 976 N N . GLU A 1 119 ? -3.281 5.768 16.836 1.00 95.50 119 GLU A N 1
ATOM 977 C CA . GLU A 1 119 ? -3.943 6.681 17.773 1.00 95.50 119 GLU A CA 1
ATOM 978 C C . GLU A 1 119 ? -4.712 7.819 17.095 1.00 95.50 119 GLU A C 1
ATOM 980 O O . GLU A 1 119 ? -5.644 8.363 17.693 1.00 95.50 119 GLU A O 1
ATOM 985 N N . LYS A 1 120 ? -4.303 8.234 15.889 1.00 95.00 120 LYS A N 1
ATOM 986 C CA . LYS A 1 120 ? -4.846 9.423 15.208 1.00 95.00 120 LYS A CA 1
ATOM 987 C C . LYS A 1 120 ? -5.564 9.109 13.906 1.00 95.00 120 LYS A C 1
ATOM 989 O O . LYS A 1 120 ? -6.525 9.804 13.590 1.00 95.00 120 LYS A O 1
ATOM 994 N N . CYS A 1 121 ? -5.154 8.059 13.199 1.00 96.31 121 CYS A N 1
ATOM 995 C CA . CYS A 1 121 ? -5.720 7.719 11.892 1.00 96.31 121 CYS A CA 1
ATOM 996 C C . CYS A 1 121 ? -6.642 6.493 11.917 1.00 96.31 121 CYS A C 1
ATOM 998 O O . CYS A 1 121 ? -7.176 6.117 10.881 1.00 96.31 121 CYS A O 1
ATOM 1000 N N . GLY A 1 122 ? -6.855 5.871 13.080 1.00 95.88 122 GLY A N 1
ATOM 1001 C CA . GLY A 1 122 ? -7.792 4.755 13.218 1.00 95.88 122 GLY A CA 1
ATOM 1002 C C . GLY A 1 122 ? -7.325 3.453 12.567 1.00 95.88 122 GLY A C 1
ATOM 1003 O O . GLY A 1 122 ? -8.164 2.627 12.214 1.00 95.88 122 GLY A O 1
ATOM 1004 N N . MET A 1 123 ? -6.011 3.235 12.435 1.00 97.75 123 MET A N 1
ATOM 1005 C CA . MET A 1 123 ? -5.457 2.016 11.828 1.00 97.75 123 MET A CA 1
ATOM 1006 C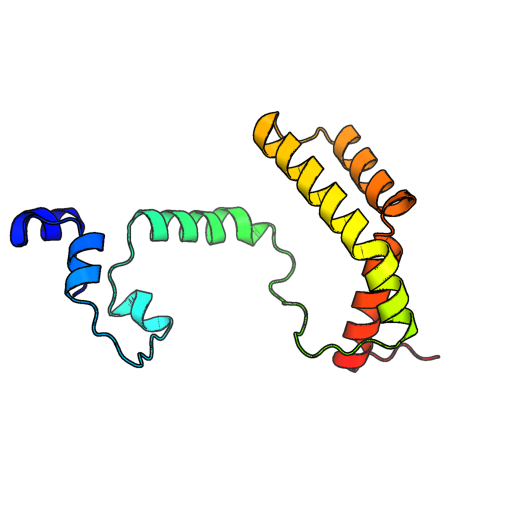 C . MET A 1 123 ? -6.028 0.736 12.452 1.00 97.75 123 MET A C 1
ATOM 1008 O O . MET A 1 123 ? -6.451 -0.164 11.734 1.00 97.75 123 MET A O 1
ATOM 1012 N N . ASP A 1 124 ? -6.117 0.674 13.784 1.00 97.69 124 ASP A N 1
ATOM 1013 C CA . ASP A 1 124 ? -6.647 -0.506 14.478 1.00 97.69 124 ASP A CA 1
ATOM 1014 C C . ASP A 1 124 ? -8.146 -0.722 14.192 1.00 97.69 124 ASP A C 1
ATOM 1016 O O . ASP A 1 124 ? -8.615 -1.857 14.157 1.00 97.69 124 ASP A O 1
ATOM 1020 N N . LYS A 1 125 ? -8.920 0.347 13.955 1.00 97.44 125 LYS A N 1
ATOM 1021 C CA . LYS A 1 125 ? -10.336 0.234 13.565 1.00 97.44 125 LYS A CA 1
ATOM 1022 C C . LYS A 1 125 ? -10.467 -0.360 12.171 1.00 97.44 125 LYS A C 1
ATOM 1024 O O . LYS A 1 125 ? -11.188 -1.339 12.005 1.00 97.44 125 LYS A O 1
ATOM 1029 N N . LEU A 1 126 ? -9.709 0.170 11.214 1.00 97.88 126 LEU A N 1
ATOM 1030 C CA . LEU A 1 126 ? -9.679 -0.338 9.845 1.00 97.88 126 LEU A CA 1
ATOM 1031 C C . LEU A 1 126 ? -9.251 -1.812 9.809 1.00 97.88 126 LEU A C 1
ATOM 1033 O O . LEU A 1 126 ? -9.956 -2.630 9.225 1.00 97.88 126 LEU A O 1
ATOM 1037 N N . LEU A 1 127 ? -8.157 -2.173 10.490 1.00 97.19 127 LEU A N 1
ATOM 1038 C CA . LEU A 1 127 ? -7.673 -3.559 10.555 1.00 97.19 127 LEU A CA 1
ATOM 1039 C C . LEU A 1 127 ? -8.740 -4.518 11.089 1.00 97.19 127 LEU A C 1
ATOM 1041 O O . LEU A 1 127 ? -8.967 -5.568 10.494 1.00 97.19 127 LEU A O 1
ATOM 1045 N N . ASN A 1 128 ? -9.431 -4.145 12.168 1.00 97.50 128 ASN A N 1
ATOM 1046 C CA . ASN A 1 128 ? -10.498 -4.971 12.731 1.00 97.50 128 ASN A CA 1
ATOM 1047 C C . ASN A 1 128 ? -11.671 -5.149 11.758 1.00 97.50 128 ASN A C 1
ATOM 1049 O O . ASN A 1 128 ? -12.188 -6.257 11.634 1.00 97.50 128 ASN A O 1
ATOM 1053 N N . VAL A 1 129 ? -12.076 -4.086 11.055 1.00 97.75 129 VAL A N 1
ATOM 1054 C CA . VAL A 1 129 ? -13.152 -4.151 10.055 1.00 97.75 129 VAL A CA 1
ATOM 1055 C C . VAL A 1 129 ? -12.780 -5.088 8.902 1.00 97.75 129 VAL A C 1
ATOM 1057 O O . VAL A 1 129 ? -13.557 -5.982 8.561 1.00 97.75 129 VAL A O 1
ATOM 1060 N N . TYR A 1 130 ? -11.588 -4.924 8.319 1.00 96.62 130 TYR A N 1
ATOM 1061 C CA . TYR A 1 130 ? -11.129 -5.782 7.222 1.00 96.62 130 TYR A CA 1
ATOM 1062 C C . TYR A 1 130 ? -10.958 -7.236 7.672 1.00 96.62 130 TYR A C 1
ATOM 1064 O O . TYR A 1 130 ? -11.383 -8.151 6.969 1.00 96.62 130 TYR A O 1
ATOM 1072 N N . GLN A 1 131 ? -10.406 -7.469 8.865 1.00 96.06 131 GLN A N 1
ATOM 1073 C CA . GLN A 1 131 ? -10.259 -8.821 9.398 1.00 96.06 131 GLN A CA 1
ATOM 1074 C C . GLN A 1 131 ? -11.622 -9.487 9.631 1.00 96.06 131 GLN A C 1
ATOM 1076 O O . GLN A 1 131 ? -11.822 -10.622 9.207 1.00 96.06 131 GLN A O 1
ATOM 1081 N N . ALA A 1 132 ? -12.591 -8.779 10.217 1.00 96.38 132 ALA A N 1
ATOM 1082 C CA . ALA A 1 132 ? -13.932 -9.316 10.448 1.00 96.38 132 ALA A CA 1
ATOM 1083 C C . ALA A 1 132 ? -14.657 -9.666 9.137 1.00 96.38 132 ALA A C 1
ATOM 1085 O O . ALA A 1 132 ? -15.331 -10.697 9.050 1.00 96.38 132 ALA A O 1
ATOM 1086 N N . ALA A 1 133 ? -14.514 -8.833 8.102 1.00 96.50 133 ALA A N 1
ATOM 1087 C CA . ALA A 1 133 ? -15.061 -9.118 6.779 1.00 96.50 133 ALA A CA 1
ATOM 1088 C C . ALA A 1 133 ? -14.393 -10.342 6.133 1.00 96.50 133 ALA A C 1
ATOM 1090 O O . ALA A 1 133 ? -15.090 -11.214 5.606 1.00 96.50 133 ALA A O 1
ATOM 1091 N N . TYR A 1 134 ? -13.069 -10.454 6.243 1.00 94.88 134 TYR A N 1
ATOM 1092 C CA . TYR A 1 134 ? -12.319 -11.613 5.765 1.00 94.88 134 TYR A CA 1
ATOM 1093 C C . TYR A 1 134 ? -12.683 -12.911 6.494 1.00 94.88 134 TYR A C 1
ATOM 1095 O O . TYR A 1 134 ? -12.833 -13.961 5.867 1.00 94.88 134 TYR A O 1
ATOM 1103 N N . ASP A 1 135 ? -12.854 -12.864 7.812 1.00 94.69 135 ASP A N 1
ATOM 1104 C CA . ASP A 1 135 ? -13.213 -14.033 8.614 1.00 94.69 135 ASP A CA 1
ATOM 1105 C C . ASP A 1 135 ? -14.605 -14.556 8.235 1.00 94.69 135 ASP A C 1
ATOM 1107 O O . ASP A 1 135 ? -14.790 -15.764 8.061 1.00 94.69 135 ASP A O 1
ATOM 1111 N N . ARG A 1 136 ? -15.565 -13.651 7.984 1.00 94.19 136 ARG A N 1
ATOM 1112 C CA . ARG A 1 136 ? -16.878 -14.022 7.429 1.00 94.19 136 ARG A CA 1
ATOM 1113 C C . ARG A 1 136 ? -16.766 -14.637 6.039 1.00 94.19 136 ARG A C 1
ATOM 1115 O O . ARG A 1 136 ? -17.392 -15.664 5.793 1.00 94.19 136 ARG A O 1
ATOM 1122 N N . TYR A 1 137 ? -15.981 -14.031 5.149 1.00 93.44 137 TYR A N 1
ATOM 1123 C CA . TYR A 1 137 ? -15.772 -14.541 3.793 1.00 93.44 137 TYR A CA 1
ATOM 1124 C C . TYR A 1 137 ? -15.143 -15.943 3.797 1.00 93.44 137 TYR A C 1
ATOM 1126 O O . TYR A 1 137 ? -15.620 -16.854 3.127 1.00 93.44 137 TYR A O 1
ATOM 1134 N N . SER A 1 138 ? -14.095 -16.138 4.596 1.00 90.88 138 SER A N 1
ATOM 1135 C CA . SER A 1 138 ? -13.339 -17.392 4.663 1.00 90.88 138 SER A CA 1
ATOM 1136 C C . SER A 1 138 ? -14.036 -18.500 5.464 1.00 90.88 138 SER A C 1
ATOM 1138 O O . SER A 1 138 ? -13.493 -19.599 5.588 1.00 90.88 138 SER A O 1
ATOM 1140 N N . GLY A 1 139 ? -15.222 -18.236 6.026 1.00 85.88 139 GLY A N 1
ATOM 1141 C CA . GLY A 1 139 ? -15.960 -19.185 6.861 1.00 85.88 139 GLY A CA 1
ATOM 1142 C C . GLY A 1 139 ? -15.315 -19.445 8.227 1.00 85.88 139 GLY A C 1
ATOM 1143 O O . GLY A 1 139 ? -15.755 -20.338 8.954 1.00 85.88 139 GLY A O 1
ATOM 1144 N N . LYS A 1 140 ? -14.297 -18.663 8.606 1.00 72.44 140 LYS A N 1
ATOM 1145 C CA . LYS A 1 140 ? -13.673 -18.672 9.933 1.00 72.44 140 LYS A CA 1
ATOM 1146 C C . LYS A 1 140 ? -14.560 -17.907 10.911 1.00 72.44 140 LYS A C 1
ATOM 1148 O O . LYS A 1 140 ? -14.198 -16.848 11.407 1.00 72.44 140 LYS A O 1
ATOM 1153 N N . VAL A 1 141 ? -15.760 -18.408 11.183 1.00 60.25 141 VAL A N 1
ATOM 1154 C CA . VAL A 1 141 ? -16.615 -17.791 12.200 1.00 60.25 141 VAL A CA 1
ATOM 1155 C C . VAL A 1 141 ? -15.978 -18.036 13.570 1.00 60.25 141 VAL A C 1
ATOM 1157 O O . VAL A 1 141 ? -15.968 -19.163 14.064 1.00 60.25 141 VAL A O 1
ATOM 1160 N N . SER A 1 142 ? -15.445 -16.983 14.193 1.00 47.59 142 SER A N 1
ATOM 1161 C CA . SER A 1 142 ? -15.180 -16.966 15.630 1.00 47.59 142 SER A CA 1
ATOM 1162 C C . SER A 1 142 ? -16.507 -17.184 16.358 1.00 47.59 142 SER A C 1
ATOM 1164 O O . SER A 1 142 ? -17.446 -16.408 16.164 1.00 47.59 142 SER A O 1
ATOM 1166 N N . ALA A 1 143 ? -16.596 -18.260 17.143 1.00 35.88 143 ALA A N 1
ATOM 1167 C CA . ALA A 1 143 ? -17.749 -18.547 17.989 1.00 35.88 143 ALA A CA 1
ATOM 1168 C C . ALA A 1 143 ? -18.112 -17.310 18.831 1.00 35.88 143 ALA A C 1
ATOM 1170 O O . ALA A 1 143 ? -17.225 -16.691 19.424 1.00 35.88 143 ALA A O 1
ATOM 1171 N N . GLN A 1 144 ? -19.399 -16.949 18.822 1.00 34.56 144 GLN A N 1
ATOM 1172 C CA . GLN A 1 144 ? -19.987 -15.985 19.758 1.00 34.56 144 GLN A CA 1
ATOM 1173 C C . GLN A 1 144 ? -19.894 -16.487 21.197 1.00 34.56 144 GLN A C 1
ATOM 1175 O O . GLN A 1 144 ? -20.071 -17.711 21.401 1.00 34.56 144 GLN A O 1
#

Radius of gyration: 22.88 Å; chains: 1; bounding box: 43×32×59 Å

pLDDT: mean 90.77, std 10.12, range [34.56, 98.06]